Protein AF-R4LSZ3-F1 (afdb_monomer_lite)

Sequence (113 aa):
MRRGLFLAAVVVWSAGFVTLTSGGSPAAIGAGWILAGVVVGGAVLGLVRRTGPIGRGEVSPRFGRLGAVVCGLTVLAFGLRLWHPAVAEGLRVDPFLACMFGAGVLMVAAARA

pLDDT: mean 87.0, std 6.87, range [59.72, 94.56]

Radius of gyration: 15.06 Å; chains: 1; bounding box: 38×17×45 Å

Secondary structure (DSSP, 8-state):
-HHHHHHHHHHHHHHHHHHHHTTS-HHHHHHHHHHHHHHHHHHHHHHHTT-HHHHHT---HHHHHHHHHHHHHHHHHHHHHHH-GGGGTTS-HHHHHHHHHHHHHHHHHHHH-

Foldseek 3Di:
DLLVLLLVLLLLLLVLQLQQQVLDDPVSNVVSVVVSCCSSVVSVVCLVVLPDQSSVVHADPVQLVVLVVLLVVLVVVVVVCVVPVVVQPSTPVVSSSVSSNSSSVSSNVSNVD

Structure (mmCIF, N/CA/C/O backbone):
data_AF-R4LSZ3-F1
#
_entry.id   AF-R4LSZ3-F1
#
loop_
_atom_site.group_PDB
_atom_site.id
_atom_site.type_symbol
_atom_site.label_atom_id
_atom_site.label_alt_id
_atom_site.label_comp_id
_atom_site.label_asym_id
_atom_site.label_entity_id
_atom_site.label_seq_id
_atom_site.pdbx_PDB_ins_code
_atom_site.Cartn_x
_atom_site.Cartn_y
_atom_site.Cartn_z
_atom_site.occupancy
_atom_site.B_iso_or_equiv
_atom_site.auth_seq_id
_atom_site.auth_comp_id
_atom_site.auth_asym_id
_atom_site.auth_atom_id
_atom_site.pdbx_PDB_model_num
ATOM 1 N N . MET A 1 1 ? -11.239 -5.908 13.364 1.00 74.06 1 MET A N 1
ATOM 2 C CA . MET A 1 1 ? -11.006 -5.943 11.900 1.00 74.06 1 MET A CA 1
ATOM 3 C C . MET A 1 1 ? -10.268 -4.708 11.378 1.00 74.06 1 MET A C 1
ATOM 5 O O . MET A 1 1 ? -9.233 -4.874 10.746 1.00 74.06 1 MET A O 1
ATOM 9 N N . ARG A 1 2 ? -10.697 -3.481 11.711 1.00 82.50 2 ARG A N 1
ATOM 10 C CA . ARG A 1 2 ? -10.079 -2.219 11.246 1.00 82.50 2 ARG A CA 1
ATOM 11 C C . ARG A 1 2 ? -8.549 -2.105 11.388 1.00 82.50 2 ARG A C 1
ATOM 13 O O . ARG A 1 2 ? -7.882 -1.724 10.433 1.00 82.50 2 ARG A O 1
ATOM 20 N N . ARG A 1 3 ? -7.972 -2.465 12.544 1.00 85.88 3 ARG A N 1
ATOM 21 C CA . ARG A 1 3 ? -6.505 -2.424 12.760 1.00 85.88 3 ARG A CA 1
ATOM 22 C C . ARG A 1 3 ? -5.736 -3.365 11.822 1.00 85.88 3 ARG A C 1
ATOM 24 O O . ARG A 1 3 ? -4.659 -3.012 11.358 1.00 85.88 3 ARG A O 1
ATOM 31 N N . GLY A 1 4 ? -6.310 -4.533 11.522 1.00 87.31 4 GLY A N 1
ATOM 32 C CA . GLY A 1 4 ? -5.734 -5.495 10.581 1.00 87.31 4 GLY A CA 1
ATOM 33 C C . GLY A 1 4 ? -5.766 -4.979 9.144 1.00 87.31 4 GLY A C 1
ATOM 34 O O . GLY A 1 4 ? -4.757 -5.050 8.456 1.00 87.31 4 GLY A O 1
ATOM 35 N N . LEU A 1 5 ? -6.881 -4.369 8.724 1.00 89.06 5 LEU A N 1
ATOM 36 C CA . LEU A 1 5 ? -6.994 -3.743 7.399 1.00 89.06 5 LEU A CA 1
ATOM 37 C C . LEU A 1 5 ? -6.038 -2.554 7.232 1.00 89.06 5 LEU A C 1
ATOM 39 O O . LEU A 1 5 ? -5.464 -2.381 6.163 1.00 89.06 5 LEU A O 1
ATOM 43 N N . PHE A 1 6 ? -5.820 -1.768 8.290 1.00 89.88 6 PHE A N 1
ATOM 44 C CA . PHE A 1 6 ? -4.812 -0.706 8.292 1.00 89.88 6 PHE A CA 1
ATOM 45 C C . PHE A 1 6 ? -3.395 -1.255 8.095 1.00 89.88 6 PHE A C 1
ATOM 47 O O . PHE A 1 6 ? -2.675 -0.766 7.230 1.00 89.88 6 PHE A O 1
ATOM 54 N N . LEU A 1 7 ? -3.002 -2.285 8.853 1.00 91.75 7 LEU A N 1
ATOM 55 C CA . LEU A 1 7 ? -1.689 -2.915 8.674 1.00 91.75 7 LEU A CA 1
ATOM 56 C C . LEU A 1 7 ? -1.538 -3.521 7.284 1.00 91.75 7 LEU A C 1
ATOM 58 O O . LEU A 1 7 ? -0.504 -3.328 6.657 1.00 91.75 7 LEU A O 1
ATOM 62 N N . ALA A 1 8 ? -2.572 -4.196 6.783 1.00 92.56 8 ALA A N 1
ATOM 63 C CA . ALA A 1 8 ? -2.569 -4.733 5.431 1.00 92.56 8 ALA A CA 1
ATOM 64 C C . ALA A 1 8 ? -2.377 -3.617 4.392 1.00 92.56 8 ALA A C 1
ATOM 66 O O . ALA A 1 8 ? -1.529 -3.751 3.517 1.00 92.56 8 ALA A O 1
ATOM 67 N N . ALA A 1 9 ? -3.092 -2.492 4.522 1.00 92.25 9 ALA A N 1
ATOM 68 C CA . ALA A 1 9 ? -2.931 -1.342 3.633 1.00 92.25 9 ALA A CA 1
ATOM 69 C C . ALA A 1 9 ? -1.493 -0.804 3.650 1.00 92.25 9 ALA A C 1
ATOM 71 O O . ALA A 1 9 ? -0.919 -0.551 2.595 1.00 92.25 9 ALA A O 1
ATOM 72 N N . VAL A 1 10 ? -0.900 -0.673 4.840 1.00 93.19 10 VAL A N 1
ATOM 73 C CA . VAL A 1 10 ? 0.479 -0.201 5.009 1.00 93.19 10 VAL A CA 1
ATOM 74 C C . VAL A 1 10 ? 1.487 -1.174 4.395 1.00 93.19 10 VAL A C 1
ATOM 76 O O . VAL A 1 10 ? 2.385 -0.746 3.677 1.00 93.19 10 VAL A O 1
ATOM 79 N N . VAL A 1 11 ? 1.334 -2.477 4.631 1.00 94.56 11 VAL A N 1
ATOM 80 C CA . VAL A 1 11 ? 2.227 -3.504 4.074 1.00 94.56 11 VAL A CA 1
ATOM 81 C C . VAL A 1 11 ? 2.143 -3.529 2.550 1.00 94.56 11 VAL A C 1
ATOM 83 O O . VAL A 1 11 ? 3.176 -3.531 1.886 1.00 94.56 11 VAL A O 1
ATOM 86 N N . VAL A 1 12 ? 0.932 -3.497 1.989 1.00 94.38 12 VAL A N 1
ATOM 87 C CA . VAL A 1 12 ? 0.720 -3.480 0.535 1.00 94.38 12 VAL A CA 1
ATOM 88 C C . VAL A 1 12 ? 1.294 -2.204 -0.087 1.00 94.38 12 VAL A C 1
ATOM 90 O O . VAL A 1 12 ? 1.940 -2.270 -1.132 1.00 94.38 12 VAL A O 1
ATOM 93 N N . TRP A 1 13 ? 1.135 -1.055 0.574 1.00 92.81 13 TRP A N 1
ATOM 94 C CA . TRP A 1 13 ? 1.73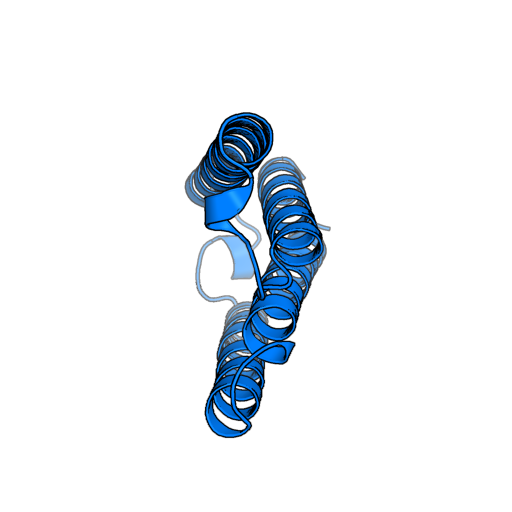8 0.200 0.129 1.00 92.81 13 TRP A CA 1
ATOM 95 C C . TRP A 1 13 ? 3.272 0.115 0.109 1.00 92.81 13 TRP A C 1
ATOM 97 O O . TRP A 1 13 ? 3.905 0.395 -0.911 1.00 92.81 13 TRP A O 1
ATOM 107 N N . SER A 1 14 ? 3.874 -0.357 1.202 1.00 92.19 14 SER A N 1
ATOM 108 C CA . SER A 1 14 ? 5.324 -0.535 1.310 1.00 92.19 14 SER A CA 1
ATOM 109 C C . SER A 1 14 ? 5.870 -1.534 0.284 1.00 92.19 14 SER A C 1
ATOM 111 O O . SER A 1 14 ? 6.918 -1.288 -0.310 1.00 92.19 14 SER A O 1
ATOM 113 N N . ALA A 1 15 ? 5.144 -2.623 0.011 1.00 91.75 15 ALA A N 1
ATOM 114 C CA . ALA A 1 15 ? 5.500 -3.594 -1.024 1.00 91.75 15 ALA A CA 1
ATOM 115 C C . ALA A 1 15 ? 5.507 -2.965 -2.426 1.00 91.75 15 ALA A C 1
ATOM 117 O O . ALA A 1 15 ? 6.406 -3.243 -3.222 1.00 91.75 15 ALA A O 1
ATOM 118 N N . GLY A 1 16 ? 4.562 -2.064 -2.714 1.00 89.75 16 GLY A N 1
ATOM 119 C CA . GLY A 1 16 ? 4.578 -1.280 -3.947 1.00 89.75 16 GLY A CA 1
ATOM 120 C C . GLY A 1 16 ? 5.860 -0.460 -4.075 1.00 89.75 16 GLY A C 1
ATOM 121 O O . GLY A 1 16 ? 6.533 -0.524 -5.102 1.00 89.75 16 GLY A O 1
ATOM 122 N N . PHE A 1 17 ? 6.244 0.256 -3.018 1.00 86.44 17 PHE A N 1
ATOM 123 C CA . PHE A 1 17 ? 7.444 1.097 -3.024 1.00 86.44 17 PHE A CA 1
ATOM 124 C C . PHE A 1 17 ? 8.738 0.289 -3.211 1.00 86.44 17 PHE A C 1
ATOM 126 O O . PHE A 1 17 ? 9.609 0.668 -3.999 1.00 86.44 17 PHE A O 1
ATOM 133 N N . VAL A 1 18 ? 8.842 -0.867 -2.548 1.00 91.00 18 VAL A N 1
ATOM 134 C CA . VAL A 1 18 ? 9.941 -1.825 -2.758 1.00 91.00 18 VAL A CA 1
ATOM 135 C C . VAL A 1 18 ? 9.946 -2.330 -4.199 1.00 91.00 18 VAL A C 1
ATOM 137 O O . VAL A 1 18 ? 10.997 -2.404 -4.825 1.00 91.00 18 VAL A O 1
ATOM 140 N N . THR A 1 19 ? 8.780 -2.622 -4.772 1.00 88.75 19 THR A N 1
ATOM 141 C CA . THR A 1 19 ? 8.687 -3.096 -6.157 1.00 88.75 19 THR A CA 1
ATOM 142 C C . THR A 1 19 ? 9.156 -2.037 -7.151 1.00 88.75 19 THR A C 1
ATOM 144 O O . THR A 1 19 ? 9.922 -2.355 -8.061 1.00 88.75 19 THR A O 1
ATOM 147 N N . LEU A 1 20 ? 8.760 -0.778 -6.958 1.00 86.19 20 LEU A N 1
ATOM 148 C CA . LEU A 1 20 ? 9.193 0.333 -7.802 1.00 86.19 20 LEU A CA 1
ATOM 149 C C . LEU A 1 20 ? 10.715 0.526 -7.739 1.00 86.19 20 LEU A C 1
ATOM 151 O O . LEU A 1 20 ? 11.376 0.632 -8.768 1.00 86.19 20 LEU A O 1
ATOM 155 N N . THR A 1 21 ? 11.272 0.520 -6.528 1.00 87.62 21 THR A N 1
ATOM 156 C CA . THR A 1 21 ? 12.711 0.721 -6.290 1.00 87.62 21 THR A CA 1
ATOM 157 C C . THR A 1 21 ? 13.568 -0.497 -6.640 1.00 87.62 21 THR A C 1
ATOM 159 O O . THR A 1 21 ? 14.754 -0.336 -6.918 1.00 87.62 21 THR A O 1
ATOM 162 N N . SER A 1 22 ? 12.976 -1.697 -6.714 1.00 85.12 22 SER A N 1
ATOM 163 C CA . SER A 1 22 ? 13.664 -2.939 -7.105 1.00 85.12 22 SER A CA 1
ATOM 164 C C . SER A 1 22 ? 14.220 -2.927 -8.531 1.00 85.12 22 SER A C 1
ATOM 166 O O . SER A 1 22 ? 15.133 -3.689 -8.831 1.00 85.12 22 SER A O 1
ATOM 168 N N . GLY A 1 23 ? 13.682 -2.071 -9.407 1.00 78.88 23 GLY A N 1
ATOM 169 C CA . GLY A 1 23 ? 14.201 -1.866 -10.762 1.00 78.88 23 GLY A CA 1
ATOM 170 C C . GLY A 1 23 ? 15.339 -0.841 -10.856 1.00 78.88 23 GLY A C 1
ATOM 171 O O . GLY A 1 23 ? 15.815 -0.582 -11.954 1.00 78.88 23 GLY A O 1
ATOM 172 N N . GLY A 1 24 ? 15.736 -0.218 -9.740 1.00 78.06 24 GLY A N 1
ATOM 173 C CA . GLY A 1 24 ? 16.735 0.852 -9.699 1.00 78.06 24 GLY A CA 1
ATOM 174 C C . GLY A 1 24 ? 18.148 0.388 -9.330 1.00 78.06 24 GLY A C 1
ATOM 175 O O . GLY A 1 24 ? 18.463 -0.799 -9.295 1.00 78.06 24 GLY A O 1
ATOM 176 N N . SER A 1 25 ? 19.018 1.354 -9.019 1.00 84.88 25 SER A N 1
ATOM 177 C CA . SER A 1 25 ? 20.378 1.090 -8.531 1.00 84.88 25 SER A CA 1
ATOM 178 C C . SER A 1 25 ? 20.375 0.361 -7.173 1.00 84.88 25 SER A C 1
ATOM 180 O O . SER A 1 25 ? 19.395 0.460 -6.431 1.00 84.88 25 SER A O 1
ATOM 182 N N . PRO A 1 26 ? 21.476 -0.300 -6.762 1.00 87.00 26 PRO A N 1
ATOM 183 C CA . PRO A 1 26 ? 21.567 -0.935 -5.441 1.00 87.00 26 PRO A CA 1
ATOM 184 C C . PRO A 1 26 ? 21.220 0.008 -4.275 1.00 87.00 26 PRO A C 1
ATOM 186 O O . PRO A 1 26 ? 20.586 -0.402 -3.304 1.00 87.00 26 PRO A O 1
ATOM 189 N N . ALA A 1 27 ? 21.569 1.294 -4.401 1.00 85.62 27 ALA A N 1
ATOM 190 C CA . ALA A 1 27 ? 21.198 2.328 -3.437 1.00 85.62 27 ALA A CA 1
ATOM 191 C C . ALA A 1 27 ? 19.678 2.573 -3.392 1.00 85.62 27 ALA A C 1
ATOM 193 O O . ALA A 1 27 ? 19.115 2.717 -2.307 1.00 85.62 27 ALA A O 1
ATOM 194 N N . ALA A 1 28 ? 19.001 2.573 -4.546 1.00 84.88 28 ALA A N 1
ATOM 195 C CA . ALA A 1 28 ? 17.547 2.702 -4.621 1.00 84.88 28 ALA A CA 1
ATOM 196 C C . ALA A 1 28 ? 16.839 1.503 -3.972 1.00 84.88 28 ALA A C 1
ATOM 198 O O . ALA A 1 28 ? 15.898 1.695 -3.204 1.00 84.88 28 ALA A O 1
ATOM 199 N N . ILE A 1 29 ? 17.335 0.285 -4.211 1.00 87.56 29 ILE A N 1
ATOM 200 C CA . ILE A 1 29 ? 16.813 -0.942 -3.590 1.00 87.56 29 ILE A CA 1
ATOM 201 C C . ILE A 1 29 ? 16.930 -0.856 -2.063 1.00 87.56 29 ILE A C 1
ATOM 203 O O . ILE A 1 29 ? 15.950 -1.079 -1.350 1.00 87.56 29 ILE A O 1
ATOM 207 N N . GLY A 1 30 ? 18.113 -0.488 -1.555 1.00 87.06 30 GLY A N 1
ATOM 208 C CA . GLY A 1 30 ? 18.344 -0.311 -0.120 1.00 87.06 30 GLY A CA 1
ATOM 209 C C . GLY A 1 30 ? 17.419 0.741 0.496 1.00 87.06 30 GLY A C 1
ATOM 210 O O . GLY A 1 30 ? 16.779 0.482 1.516 1.00 87.06 30 GLY A O 1
ATOM 211 N N . ALA A 1 31 ? 17.273 1.896 -0.157 1.00 87.69 31 ALA A N 1
ATOM 212 C CA . ALA A 1 31 ? 16.366 2.953 0.283 1.00 87.69 31 ALA A CA 1
ATOM 213 C C . ALA A 1 31 ? 14.897 2.492 0.322 1.00 87.69 31 ALA A C 1
ATOM 215 O O . ALA A 1 31 ? 14.183 2.812 1.274 1.00 87.69 31 ALA A O 1
ATOM 216 N N . GLY A 1 32 ? 14.457 1.703 -0.663 1.00 88.81 32 GLY A N 1
ATOM 217 C CA . GLY A 1 32 ? 13.107 1.141 -0.713 1.00 88.81 32 GLY A CA 1
ATOM 218 C C . GLY A 1 32 ? 12.789 0.253 0.487 1.00 88.81 32 GLY A C 1
ATOM 219 O O . GLY A 1 32 ? 11.749 0.422 1.126 1.00 88.81 32 GLY A O 1
ATOM 220 N N . TRP A 1 33 ? 13.708 -0.646 0.845 1.00 92.31 33 TRP A N 1
ATOM 221 C CA . TRP A 1 33 ? 13.554 -1.515 2.015 1.00 92.31 33 TRP A CA 1
ATOM 222 C C . TRP A 1 33 ? 13.610 -0.755 3.339 1.00 92.31 33 TRP A C 1
ATOM 224 O O . TRP A 1 33 ? 12.808 -1.035 4.231 1.00 92.31 33 TRP A O 1
ATOM 234 N N . ILE A 1 34 ? 14.508 0.227 3.467 1.00 92.94 34 ILE A N 1
ATOM 235 C CA . ILE A 1 34 ? 14.593 1.072 4.666 1.00 92.94 34 ILE A CA 1
ATOM 236 C C . ILE A 1 34 ? 13.281 1.831 4.860 1.00 92.94 34 ILE A C 1
ATOM 238 O O . ILE A 1 34 ? 12.705 1.793 5.947 1.00 92.94 34 ILE A O 1
ATOM 242 N N . LEU A 1 35 ? 12.768 2.471 3.806 1.00 91.62 35 LEU A N 1
ATOM 243 C CA . LEU A 1 35 ? 11.502 3.192 3.868 1.00 91.62 35 LEU A CA 1
ATOM 244 C C . LEU A 1 35 ? 10.346 2.252 4.228 1.00 91.62 35 LEU A C 1
ATOM 246 O O . LEU A 1 35 ? 9.567 2.564 5.128 1.00 91.62 35 LEU A O 1
ATOM 250 N N . ALA A 1 36 ? 10.259 1.084 3.585 1.00 93.25 36 ALA A N 1
ATOM 251 C CA . ALA A 1 36 ? 9.249 0.078 3.900 1.00 93.25 36 ALA A CA 1
ATOM 252 C C . ALA A 1 36 ? 9.296 -0.337 5.378 1.00 93.25 36 ALA A C 1
ATOM 254 O O . ALA A 1 36 ? 8.256 -0.367 6.040 1.00 93.25 36 ALA A O 1
ATOM 255 N N . GLY A 1 37 ? 10.495 -0.593 5.909 1.00 93.06 37 GLY A N 1
ATOM 256 C CA . GLY A 1 37 ? 10.711 -0.930 7.314 1.00 93.06 37 GLY A CA 1
ATOM 257 C C . GLY A 1 37 ? 10.288 0.190 8.263 1.00 93.06 37 GLY A C 1
ATOM 258 O O . GLY A 1 37 ? 9.573 -0.068 9.230 1.00 93.06 37 GLY A O 1
ATOM 259 N N . VAL A 1 38 ? 10.655 1.439 7.966 1.00 94.56 38 VAL A N 1
ATOM 260 C CA . VAL A 1 38 ? 10.270 2.614 8.767 1.00 94.56 38 VAL A CA 1
ATOM 261 C C . VAL A 1 38 ? 8.754 2.800 8.779 1.00 94.56 38 VAL A C 1
ATOM 263 O O . VAL A 1 38 ? 8.168 3.010 9.840 1.00 94.56 38 VAL A O 1
ATOM 266 N N . VAL A 1 39 ? 8.099 2.689 7.623 1.00 92.56 39 VAL A N 1
ATOM 267 C CA . VAL A 1 39 ? 6.652 2.901 7.501 1.00 92.56 39 VAL A CA 1
ATOM 268 C C . VAL A 1 39 ? 5.868 1.779 8.189 1.00 92.56 39 VAL A C 1
ATOM 270 O O . VAL A 1 39 ? 4.959 2.060 8.973 1.00 92.56 39 VAL A O 1
ATOM 273 N N . VAL A 1 40 ? 6.240 0.513 7.966 1.00 94.50 40 VAL A N 1
ATOM 274 C CA . VAL A 1 40 ? 5.601 -0.638 8.630 1.00 94.50 40 VAL A CA 1
ATOM 275 C C . VAL A 1 40 ? 5.864 -0.603 10.135 1.00 94.50 40 VAL A C 1
ATOM 277 O O . VAL A 1 40 ? 4.928 -0.728 10.925 1.00 94.50 40 VAL A O 1
ATOM 280 N N . GLY A 1 41 ? 7.111 -0.374 10.548 1.00 93.06 41 GLY A N 1
ATOM 281 C CA . GLY A 1 41 ? 7.498 -0.276 11.954 1.00 93.06 41 GLY A CA 1
ATOM 282 C C . GLY A 1 41 ? 6.774 0.862 12.672 1.00 93.06 41 GLY A C 1
ATOM 283 O O . GLY A 1 41 ? 6.229 0.657 13.755 1.00 93.06 41 GLY A O 1
ATOM 284 N N . GLY A 1 42 ? 6.679 2.036 12.043 1.00 91.12 42 GLY A N 1
ATOM 285 C CA . GLY A 1 42 ? 5.927 3.178 12.560 1.00 91.12 42 GLY A CA 1
ATOM 286 C C . GLY A 1 42 ? 4.431 2.888 12.697 1.00 91.12 42 GLY A C 1
ATOM 287 O O . GLY A 1 42 ? 3.830 3.229 13.716 1.00 91.12 42 GLY A O 1
ATOM 288 N N . ALA A 1 43 ? 3.831 2.201 11.722 1.00 90.12 43 ALA A N 1
ATOM 289 C CA . ALA A 1 43 ? 2.433 1.782 11.780 1.00 90.12 43 ALA A CA 1
ATOM 290 C C . ALA A 1 43 ? 2.173 0.774 12.911 1.00 90.12 43 ALA A C 1
ATOM 292 O O . ALA A 1 43 ? 1.227 0.946 13.681 1.00 90.12 43 ALA A O 1
ATOM 293 N N . VAL A 1 44 ? 3.029 -0.243 13.054 1.00 93.25 44 VAL A N 1
ATOM 294 C CA . VAL A 1 44 ? 2.953 -1.224 14.149 1.00 93.25 44 VAL A CA 1
ATOM 295 C C . VAL A 1 44 ? 3.115 -0.528 15.496 1.00 93.25 44 VAL A C 1
ATOM 297 O O . VAL A 1 44 ? 2.280 -0.708 16.381 1.00 93.25 44 VAL A O 1
ATOM 300 N N . LEU A 1 45 ? 4.133 0.323 15.643 1.00 91.75 45 LEU A N 1
ATOM 301 C CA . LEU A 1 45 ? 4.376 1.072 16.872 1.00 91.75 45 LEU A CA 1
ATOM 302 C C . LEU A 1 45 ? 3.191 1.979 17.218 1.00 91.75 45 LEU A C 1
ATOM 304 O O . LEU A 1 45 ? 2.784 2.039 18.378 1.00 91.75 45 LEU A O 1
ATOM 308 N N . GLY A 1 46 ? 2.606 2.647 16.222 1.00 88.50 46 GLY A N 1
ATOM 309 C CA . GLY A 1 46 ? 1.426 3.483 16.404 1.00 88.50 46 GLY A CA 1
ATOM 310 C C . GLY A 1 46 ? 0.201 2.686 16.854 1.00 88.50 46 GLY A C 1
ATOM 311 O O . GLY A 1 46 ? -0.524 3.113 17.750 1.00 88.50 46 GLY A O 1
ATOM 312 N N . LEU A 1 47 ? 0.001 1.479 16.320 1.00 89.56 47 LEU A N 1
ATOM 313 C CA . LEU A 1 47 ? -1.065 0.590 16.782 1.00 89.56 47 LEU A CA 1
ATOM 314 C C . LEU A 1 47 ? -0.829 0.067 18.203 1.00 89.56 47 LEU A C 1
ATOM 316 O O . LEU A 1 47 ? -1.766 0.064 19.001 1.00 89.56 47 LEU A O 1
ATOM 320 N N . VAL A 1 48 ? 0.402 -0.339 18.531 1.00 92.12 48 VAL A N 1
ATOM 321 C CA . VAL A 1 48 ? 0.779 -0.826 19.870 1.00 92.12 48 VAL A CA 1
ATOM 322 C C . VAL A 1 48 ? 0.592 0.275 20.911 1.00 92.12 48 VAL A C 1
ATOM 324 O O . VAL A 1 48 ? -0.026 0.049 21.949 1.00 92.12 48 VAL A O 1
ATOM 327 N N . ARG A 1 49 ? 1.045 1.497 20.606 1.00 92.50 49 ARG A N 1
ATOM 328 C CA . ARG A 1 49 ? 0.879 2.674 21.473 1.00 92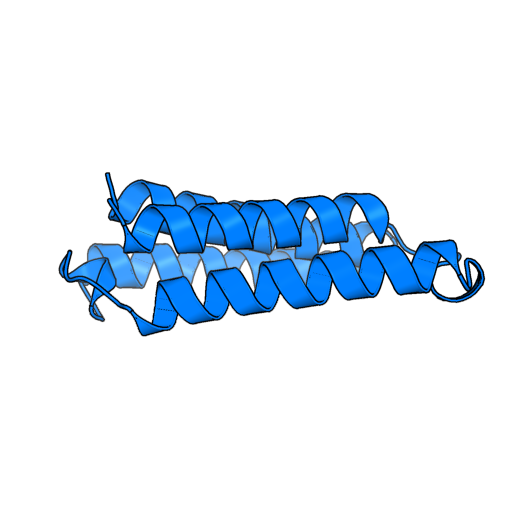.50 49 ARG A CA 1
ATOM 329 C C . ARG A 1 49 ? -0.524 3.285 21.409 1.00 92.50 49 ARG A C 1
ATOM 331 O O . ARG A 1 49 ? -0.786 4.263 22.101 1.00 92.50 49 ARG A O 1
ATOM 338 N N . ARG A 1 50 ? -1.419 2.727 20.583 1.00 89.25 50 ARG A N 1
ATOM 339 C CA . ARG A 1 50 ? -2.772 3.238 20.308 1.00 89.25 50 ARG A CA 1
ATOM 340 C C . ARG A 1 50 ? -2.782 4.729 19.950 1.00 89.25 50 ARG A C 1
ATOM 342 O O . ARG A 1 50 ? -3.690 5.458 20.343 1.00 89.25 50 ARG A O 1
ATOM 349 N N . THR A 1 51 ? -1.780 5.191 19.208 1.00 84.50 51 THR A N 1
ATOM 350 C CA . THR A 1 51 ? -1.707 6.579 18.757 1.00 84.50 51 THR A CA 1
ATOM 351 C C . THR A 1 51 ? -2.585 6.795 17.528 1.00 84.50 51 THR A C 1
ATOM 353 O O . THR A 1 51 ? -2.722 5.940 16.648 1.00 84.50 51 THR A O 1
ATOM 356 N N . GLY A 1 52 ? -3.218 7.967 17.483 1.00 82.62 52 GLY A N 1
ATOM 357 C CA . GLY A 1 52 ? -4.136 8.342 16.416 1.00 82.62 52 GLY A CA 1
ATOM 358 C C . GLY A 1 52 ? -5.468 7.573 16.425 1.00 82.62 52 GLY A C 1
ATOM 359 O O . GLY A 1 52 ? -5.660 6.609 17.170 1.00 82.62 52 GLY A O 1
ATOM 360 N N . PRO A 1 53 ? -6.416 7.989 15.571 1.00 81.38 53 PRO A N 1
ATOM 361 C CA . PRO A 1 53 ? -7.771 7.441 15.567 1.00 81.38 53 PRO A CA 1
ATOM 362 C C . PRO A 1 53 ? -7.792 5.935 15.265 1.00 81.38 53 PRO A C 1
ATOM 364 O O . PRO A 1 53 ? -8.474 5.175 15.942 1.00 81.38 53 PRO A O 1
ATOM 367 N N . ILE A 1 54 ? -6.964 5.462 14.330 1.00 81.31 54 ILE A N 1
ATOM 368 C CA . ILE A 1 54 ? -6.935 4.043 13.937 1.00 81.31 54 ILE A CA 1
ATOM 369 C C . ILE A 1 54 ? -6.333 3.157 15.042 1.00 81.31 54 ILE A C 1
ATOM 371 O O . ILE A 1 54 ? -6.863 2.079 15.324 1.00 81.31 54 ILE A O 1
ATOM 375 N N . GLY A 1 55 ? -5.280 3.625 15.725 1.00 81.31 55 GLY A N 1
ATOM 376 C CA . GLY A 1 55 ? -4.711 2.947 16.894 1.00 81.31 55 GLY A CA 1
ATOM 377 C C . GLY A 1 55 ? -5.719 2.827 18.036 1.00 81.31 55 GLY A C 1
ATOM 378 O O . GLY A 1 55 ? -5.853 1.761 18.643 1.00 81.31 55 GLY A O 1
ATOM 379 N N . ARG A 1 56 ? -6.528 3.869 18.258 1.00 84.56 56 ARG A N 1
ATOM 380 C CA . ARG A 1 56 ? -7.627 3.864 19.238 1.00 84.56 56 ARG A CA 1
ATOM 381 C C . ARG A 1 56 ? -8.851 3.047 18.807 1.00 84.56 56 ARG A C 1
ATOM 383 O O . ARG A 1 56 ? -9.664 2.705 19.653 1.00 84.56 56 ARG A O 1
ATOM 390 N N . GLY A 1 57 ? -8.937 2.645 17.537 1.00 81.12 57 GLY A N 1
ATOM 391 C CA . GLY A 1 57 ? -10.090 1.926 16.977 1.00 81.12 57 GLY A CA 1
ATOM 392 C C . GLY A 1 57 ? -11.219 2.844 16.492 1.00 81.12 57 GLY A C 1
ATOM 393 O O . GLY A 1 57 ? -12.258 2.362 16.053 1.00 81.12 57 GLY A O 1
ATOM 394 N N . GLU A 1 58 ? -11.009 4.156 16.518 1.00 85.00 58 GLU A N 1
ATOM 395 C CA . GLU A 1 58 ? -11.955 5.173 16.064 1.00 85.00 58 GLU A CA 1
ATOM 396 C C . GLU A 1 58 ? -12.057 5.220 14.534 1.00 85.00 58 GLU A C 1
ATOM 398 O O . GLU A 1 58 ? -11.169 4.772 13.798 1.00 85.00 58 GLU A O 1
ATOM 403 N N . VAL A 1 59 ? -13.167 5.777 14.044 1.00 80.06 59 VAL A N 1
ATOM 404 C CA . VAL A 1 59 ? -13.384 6.019 12.612 1.00 80.06 59 VAL A CA 1
ATOM 405 C C . VAL A 1 59 ? -12.539 7.207 12.184 1.00 80.06 59 VAL A C 1
ATOM 407 O O . VAL A 1 59 ? -12.613 8.278 12.777 1.00 80.06 59 VAL A O 1
ATOM 410 N N . SER A 1 60 ? -11.754 7.029 11.121 1.00 83.12 60 SER A N 1
ATOM 411 C CA . SER A 1 60 ? -11.006 8.117 10.492 1.00 83.12 60 SER A CA 1
ATOM 412 C C . SER A 1 60 ? -11.519 8.354 9.069 1.00 83.12 60 SER A C 1
ATOM 414 O O . SER A 1 60 ? -11.041 7.721 8.124 1.00 83.12 60 SER A O 1
ATOM 416 N N . PRO A 1 61 ? -12.447 9.310 8.868 1.00 84.75 61 PRO A N 1
ATOM 417 C CA . PRO A 1 61 ? -12.920 9.688 7.534 1.00 84.75 61 PRO A CA 1
ATOM 418 C C . PRO A 1 61 ? -11.794 10.221 6.640 1.00 84.75 61 PRO A C 1
ATOM 420 O O . PRO A 1 61 ? -11.870 10.163 5.416 1.00 84.75 61 PRO A O 1
ATOM 423 N N . ARG A 1 62 ? -10.733 10.769 7.248 1.00 87.81 62 ARG A N 1
ATOM 424 C CA . ARG A 1 62 ? -9.534 11.218 6.527 1.00 87.81 62 ARG A CA 1
ATOM 425 C C . ARG A 1 62 ? -8.801 10.041 5.886 1.00 87.81 62 ARG A C 1
ATOM 427 O O . ARG A 1 62 ? -8.383 10.156 4.743 1.00 87.81 62 ARG A O 1
ATOM 434 N N . PHE A 1 63 ? -8.708 8.908 6.581 1.00 85.75 63 PHE A N 1
ATOM 435 C CA . PHE A 1 63 ? -8.044 7.711 6.064 1.00 85.75 63 PHE A CA 1
ATOM 436 C C . PHE A 1 63 ? -8.783 7.116 4.860 1.00 85.75 63 PHE A C 1
ATOM 438 O O . PHE A 1 63 ? -8.161 6.826 3.843 1.00 85.75 63 PHE A O 1
ATOM 445 N N . GLY A 1 64 ? -10.115 7.033 4.931 1.00 87.38 64 GLY A N 1
ATOM 446 C CA . GLY A 1 64 ? -10.933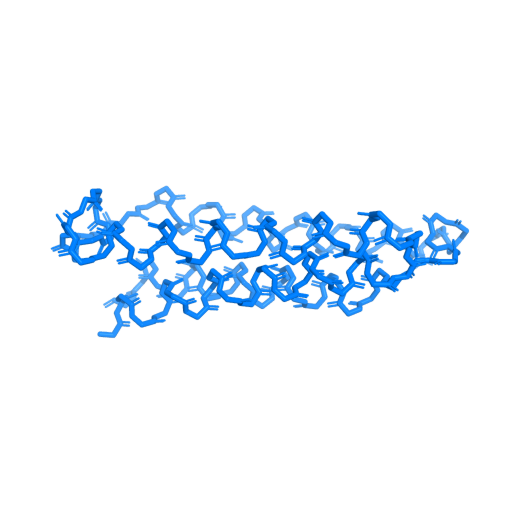 6.585 3.800 1.00 87.38 64 GLY A CA 1
ATOM 447 C C . GLY A 1 64 ? -10.848 7.522 2.591 1.00 87.38 64 GLY A C 1
ATOM 448 O O . GLY A 1 64 ? -10.720 7.054 1.464 1.00 87.38 64 GLY A O 1
ATOM 449 N N . ARG A 1 65 ? -10.852 8.847 2.814 1.00 91.69 65 ARG A N 1
ATOM 450 C CA . ARG A 1 65 ? -10.657 9.839 1.740 1.00 91.69 65 ARG A CA 1
ATOM 451 C C . ARG A 1 65 ? -9.288 9.718 1.080 1.00 91.69 65 ARG A C 1
ATOM 453 O O . ARG A 1 65 ? -9.219 9.738 -0.141 1.00 91.69 65 ARG A O 1
ATOM 460 N N . LEU A 1 66 ? -8.225 9.549 1.868 1.00 90.19 66 LEU A N 1
ATOM 461 C CA . LEU A 1 66 ? -6.886 9.299 1.331 1.00 90.19 66 LEU A CA 1
ATOM 462 C C . LEU A 1 66 ? -6.863 8.028 0.478 1.00 90.19 66 LEU A C 1
ATOM 464 O O . LEU A 1 66 ? -6.345 8.068 -0.629 1.00 90.19 66 LEU A O 1
ATOM 468 N N . GLY A 1 67 ? -7.495 6.945 0.940 1.00 88.62 67 GLY A N 1
ATOM 469 C CA . GLY A 1 67 ? -7.639 5.719 0.153 1.00 88.62 67 GLY A CA 1
ATOM 470 C C . GLY A 1 67 ? -8.323 5.946 -1.197 1.00 88.62 67 GLY A C 1
ATOM 471 O O . GLY A 1 67 ? -7.813 5.518 -2.227 1.00 88.62 67 GLY A O 1
ATOM 472 N N . ALA A 1 68 ? -9.435 6.687 -1.212 1.00 91.81 68 ALA A N 1
ATOM 473 C CA . ALA A 1 68 ? -10.152 7.016 -2.444 1.00 91.81 68 ALA A CA 1
ATOM 474 C C . ALA A 1 68 ? -9.320 7.889 -3.400 1.00 91.81 68 ALA A C 1
ATOM 476 O O . ALA A 1 68 ? -9.320 7.646 -4.605 1.00 91.81 68 ALA A O 1
ATOM 477 N N . VAL A 1 69 ? -8.579 8.868 -2.866 1.00 94.06 69 VAL A N 1
ATOM 478 C CA . VAL A 1 69 ? -7.651 9.698 -3.651 1.00 94.06 69 VAL A CA 1
ATOM 479 C C . VAL A 1 69 ? -6.546 8.838 -4.260 1.00 94.06 69 VAL A C 1
ATOM 481 O O . VAL A 1 69 ? -6.287 8.956 -5.453 1.00 94.06 69 VAL A O 1
ATOM 484 N N . VAL A 1 70 ? -5.940 7.933 -3.485 1.00 92.56 70 VAL A N 1
ATOM 485 C CA . VAL A 1 70 ? -4.912 7.006 -3.985 1.00 92.56 70 VAL A CA 1
ATOM 486 C C . VAL A 1 70 ? -5.470 6.134 -5.108 1.00 92.56 70 VAL A C 1
ATOM 488 O O . VAL A 1 70 ? -4.840 6.034 -6.159 1.00 92.56 70 VAL A O 1
ATOM 491 N N . CYS A 1 71 ? -6.669 5.564 -4.948 1.00 92.94 71 CYS A N 1
ATOM 492 C CA . CYS A 1 71 ? -7.316 4.804 -6.018 1.00 92.94 71 CYS A CA 1
ATOM 493 C C . CYS A 1 71 ? -7.525 5.654 -7.279 1.00 92.94 71 CYS A C 1
ATOM 495 O O . CYS A 1 71 ? -7.165 5.217 -8.369 1.00 92.94 71 CYS A O 1
ATOM 497 N N . GLY A 1 72 ? -8.062 6.871 -7.137 1.00 91.56 72 GLY A N 1
ATOM 498 C CA . GLY A 1 72 ? -8.311 7.779 -8.259 1.00 91.56 72 GLY A CA 1
ATOM 499 C C . GLY A 1 72 ? -7.035 8.167 -9.006 1.00 91.56 72 GLY A C 1
ATOM 500 O O . GLY A 1 72 ? -6.985 8.074 -10.231 1.00 91.56 72 GLY A O 1
ATOM 501 N N . LEU A 1 73 ? -5.976 8.519 -8.273 1.00 92.06 73 LEU A N 1
ATOM 502 C CA . LEU A 1 73 ? -4.664 8.817 -8.852 1.00 92.06 73 LEU A CA 1
ATOM 503 C C . LEU A 1 73 ? -4.056 7.599 -9.552 1.00 92.06 73 LEU A C 1
ATOM 505 O O . LEU A 1 73 ? -3.433 7.747 -10.598 1.00 92.06 73 LEU A O 1
ATOM 509 N N . THR A 1 74 ? -4.262 6.398 -9.013 1.00 91.50 74 THR A N 1
ATOM 510 C CA . THR A 1 74 ? -3.741 5.162 -9.608 1.00 91.50 74 THR A CA 1
ATOM 511 C C . THR A 1 74 ? -4.456 4.824 -10.917 1.00 91.50 74 THR A C 1
ATOM 513 O O . THR A 1 74 ? -3.803 4.475 -11.896 1.00 91.50 74 THR A O 1
ATOM 516 N N . VAL A 1 75 ? -5.783 4.986 -10.970 1.00 91.62 75 VAL A N 1
ATOM 517 C CA . VAL A 1 75 ? -6.570 4.818 -12.205 1.00 91.62 75 VAL A CA 1
ATOM 518 C C . VAL A 1 75 ? -6.156 5.849 -13.254 1.00 91.62 75 VAL A C 1
ATOM 520 O O . VAL A 1 75 ? -5.944 5.489 -14.411 1.00 91.62 75 VAL A O 1
ATOM 523 N N . LEU A 1 76 ? -5.979 7.111 -12.851 1.00 89.44 76 LEU A N 1
ATOM 524 C CA . LEU A 1 76 ? -5.492 8.165 -13.740 1.00 89.44 76 LEU A CA 1
ATOM 525 C C . LEU A 1 76 ? -4.099 7.833 -14.292 1.00 89.44 76 LEU A C 1
ATOM 527 O O . LEU A 1 76 ? -3.885 7.922 -15.497 1.00 89.44 76 LEU A O 1
ATOM 531 N N . ALA A 1 77 ? -3.171 7.407 -13.433 1.00 86.81 77 ALA A N 1
ATOM 532 C CA . ALA A 1 77 ? -1.826 7.009 -13.839 1.00 86.81 77 ALA A CA 1
ATOM 533 C C . ALA A 1 77 ? -1.845 5.821 -14.815 1.00 86.81 77 ALA A C 1
ATOM 535 O O . ALA A 1 77 ? -1.093 5.815 -15.789 1.00 86.81 77 ALA A O 1
ATOM 536 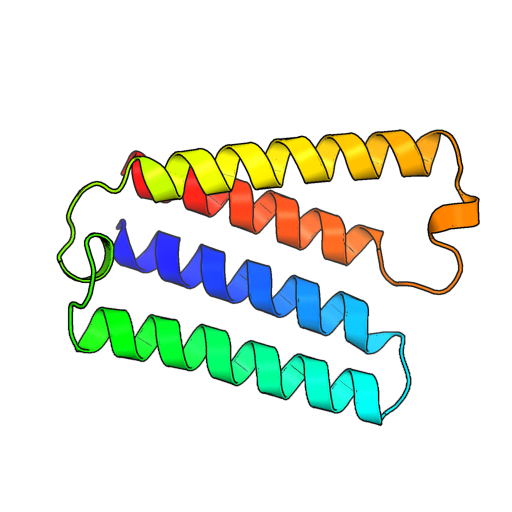N N . PHE A 1 78 ? -2.739 4.849 -14.606 1.00 87.50 78 PHE A N 1
ATOM 537 C CA . PHE A 1 78 ? -2.926 3.730 -15.530 1.00 87.50 78 PHE A CA 1
ATOM 538 C C . PHE A 1 78 ? -3.460 4.199 -16.892 1.00 87.50 78 PHE A C 1
ATOM 540 O O . PHE A 1 78 ? -2.956 3.783 -17.932 1.00 87.50 78 PHE A O 1
ATOM 547 N N . GLY A 1 79 ? -4.431 5.119 -16.901 1.00 85.62 79 GLY A N 1
ATOM 548 C CA . GLY A 1 79 ? -4.959 5.721 -18.128 1.00 85.62 79 GLY A CA 1
ATOM 549 C C . GLY A 1 79 ? -3.904 6.513 -18.906 1.00 85.62 79 GLY A C 1
ATOM 550 O O . GLY A 1 79 ? -3.773 6.342 -20.116 1.00 85.62 79 GLY A O 1
ATOM 551 N N . LEU A 1 80 ? -3.097 7.320 -18.210 1.00 85.56 80 LEU A N 1
ATOM 552 C CA . LEU A 1 80 ? -1.984 8.058 -18.816 1.00 85.56 80 LEU A CA 1
ATOM 553 C C . LEU A 1 80 ? -0.938 7.120 -19.417 1.00 85.56 80 LEU A C 1
ATOM 555 O O . LEU A 1 80 ? -0.446 7.381 -20.510 1.00 85.56 80 LEU A O 1
ATOM 559 N N . ARG A 1 81 ? -0.634 6.006 -18.743 1.00 81.69 81 ARG A N 1
ATOM 560 C CA . ARG A 1 81 ? 0.282 4.987 -19.264 1.00 81.69 81 ARG A CA 1
ATOM 561 C C . ARG A 1 81 ? -0.235 4.353 -20.555 1.00 81.69 81 ARG A C 1
ATOM 563 O O . ARG A 1 81 ? 0.543 4.164 -21.483 1.00 81.69 81 ARG A O 1
ATOM 570 N N . LEU A 1 82 ? -1.524 4.013 -20.618 1.00 84.00 82 LEU A N 1
ATOM 571 C CA . LEU A 1 82 ? -2.122 3.446 -21.832 1.00 84.00 82 LEU A CA 1
ATOM 572 C C . LEU A 1 82 ? -2.078 4.435 -23.002 1.00 84.00 82 LEU A C 1
ATOM 574 O O . LEU A 1 82 ? -1.904 4.021 -24.145 1.00 84.00 82 LEU A O 1
ATOM 578 N N . TRP A 1 83 ? -2.211 5.731 -22.717 1.00 84.25 83 TRP A N 1
ATOM 579 C CA . TRP A 1 83 ? -2.145 6.778 -23.732 1.00 84.25 83 TRP A CA 1
ATOM 580 C C . TRP A 1 83 ? -0.708 7.100 -24.173 1.00 84.25 83 TRP A C 1
ATOM 582 O O . TRP A 1 83 ? -0.471 7.351 -25.352 1.00 84.25 83 TRP A O 1
ATOM 592 N N . HIS A 1 84 ? 0.254 7.065 -23.247 1.00 80.50 84 HIS A N 1
ATOM 593 C CA . HIS A 1 84 ? 1.655 7.408 -23.491 1.00 80.50 84 HIS A CA 1
ATOM 594 C C . HIS A 1 84 ? 2.602 6.371 -22.842 1.00 80.50 84 HIS A C 1
ATOM 596 O O . HIS A 1 84 ? 3.127 6.591 -21.746 1.00 80.50 84 HIS A O 1
ATOM 602 N N . PRO A 1 85 ? 2.866 5.230 -23.510 1.00 71.69 85 PRO A N 1
ATOM 603 C CA . PRO A 1 85 ? 3.599 4.106 -22.913 1.00 71.69 85 PRO A CA 1
ATOM 604 C C . PRO A 1 85 ? 5.058 4.434 -22.554 1.00 71.69 85 PRO A C 1
ATOM 606 O O . PRO A 1 85 ? 5.603 3.855 -21.615 1.00 71.69 85 PRO A O 1
ATOM 609 N N . ALA A 1 86 ? 5.663 5.417 -23.230 1.00 70.56 86 ALA A N 1
ATOM 610 C CA . ALA A 1 86 ? 7.038 5.868 -22.992 1.00 70.56 86 ALA A CA 1
ATOM 611 C C . ALA A 1 86 ? 7.283 6.439 -21.577 1.00 70.56 86 ALA A C 1
ATOM 613 O O . ALA A 1 86 ? 8.421 6.513 -21.129 1.00 70.56 86 ALA A O 1
ATOM 614 N N . VAL A 1 87 ? 6.233 6.823 -20.841 1.00 65.00 87 VAL A N 1
ATOM 615 C CA . VAL A 1 87 ? 6.345 7.421 -19.494 1.00 65.00 87 VAL A CA 1
ATOM 616 C C . VAL A 1 87 ? 6.805 6.402 -18.431 1.00 65.00 87 VAL A C 1
ATOM 618 O O . VAL A 1 87 ? 7.183 6.788 -17.327 1.00 65.00 87 VAL A O 1
ATOM 621 N N . ALA A 1 88 ? 6.797 5.103 -18.748 1.00 59.72 88 ALA A N 1
ATOM 622 C CA . ALA A 1 88 ? 7.083 4.023 -17.800 1.00 59.72 88 ALA A CA 1
ATOM 623 C C . ALA A 1 88 ? 8.190 3.049 -18.2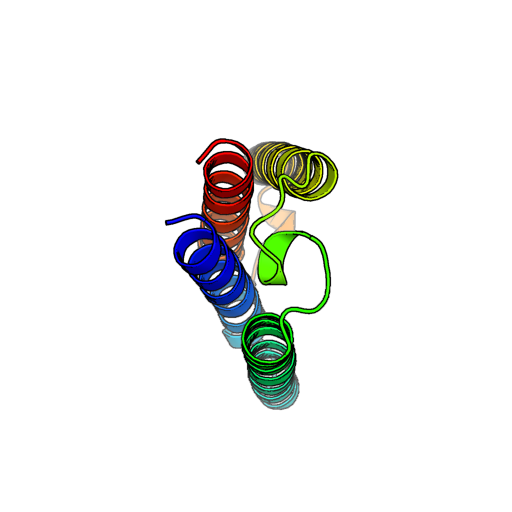50 1.00 59.72 88 ALA A C 1
ATOM 625 O O . ALA A 1 88 ? 8.402 2.032 -17.583 1.00 59.72 88 ALA A O 1
ATOM 626 N N . GLU A 1 89 ? 8.891 3.317 -19.358 1.00 65.50 89 GLU A N 1
ATOM 627 C CA . GLU A 1 89 ? 9.960 2.429 -19.830 1.00 65.50 89 GLU A CA 1
ATOM 628 C C . GLU A 1 89 ? 11.075 2.283 -18.779 1.00 65.50 89 GLU A C 1
ATOM 630 O O . GLU A 1 89 ? 11.575 3.257 -18.221 1.00 65.50 89 GLU A O 1
ATOM 635 N N . GLY A 1 90 ? 11.444 1.033 -18.477 1.00 65.94 90 GLY A N 1
ATOM 636 C CA . GLY A 1 90 ? 12.514 0.694 -17.530 1.00 65.94 90 GLY A CA 1
ATOM 637 C C . GLY A 1 90 ? 12.113 0.612 -16.050 1.00 65.94 90 GLY A C 1
ATOM 638 O O . GLY A 1 90 ? 12.913 0.143 -15.243 1.00 65.94 90 GLY A O 1
ATOM 639 N N . LEU A 1 91 ? 10.886 0.985 -15.666 1.00 70.81 91 LEU A N 1
ATOM 640 C CA . LEU A 1 91 ? 10.402 0.910 -14.279 1.00 70.81 91 LEU A CA 1
ATOM 641 C C . LEU A 1 91 ? 9.308 -0.155 -14.111 1.00 70.81 91 LEU A C 1
ATOM 643 O O . LEU A 1 91 ? 8.453 -0.350 -14.975 1.00 70.81 91 LEU A O 1
ATOM 647 N N . ARG A 1 92 ? 9.265 -0.819 -12.946 1.00 78.50 92 ARG A N 1
ATOM 648 C CA . ARG A 1 92 ? 8.208 -1.795 -12.594 1.00 78.50 92 ARG A CA 1
ATOM 649 C C . ARG A 1 92 ? 6.914 -1.090 -12.163 1.00 78.50 92 ARG A C 1
ATOM 651 O O . ARG A 1 92 ? 6.401 -1.313 -11.068 1.00 78.50 92 ARG A O 1
ATOM 658 N N . VAL A 1 93 ? 6.396 -0.217 -13.025 1.00 83.62 93 VAL A N 1
ATOM 659 C CA . VAL A 1 93 ? 5.253 0.659 -12.730 1.00 83.62 93 VAL A CA 1
ATOM 660 C C . VAL A 1 93 ? 3.944 -0.121 -12.594 1.00 83.62 93 VAL A C 1
ATOM 662 O O . VAL A 1 93 ? 3.165 0.195 -11.707 1.00 83.62 93 VAL A O 1
ATOM 665 N N . ASP A 1 94 ? 3.701 -1.171 -13.384 1.00 86.31 94 ASP A N 1
ATOM 666 C CA . ASP A 1 94 ? 2.444 -1.941 -13.282 1.00 86.31 94 ASP A CA 1
ATOM 667 C C . ASP A 1 94 ? 2.238 -2.591 -11.914 1.00 86.31 94 ASP A C 1
ATOM 669 O O . ASP A 1 94 ? 1.204 -2.344 -11.288 1.00 86.31 94 ASP A O 1
ATOM 673 N N . PRO A 1 95 ? 3.195 -3.384 -11.393 1.00 87.62 95 PRO A N 1
ATOM 674 C CA . PRO A 1 95 ? 3.013 -3.978 -10.078 1.00 87.62 95 PRO A CA 1
ATOM 675 C C . PRO A 1 95 ? 3.021 -2.914 -8.970 1.00 87.62 95 PRO A C 1
ATOM 677 O O . PRO A 1 95 ? 2.302 -3.067 -7.987 1.00 87.62 95 PRO A O 1
ATOM 680 N N . PHE A 1 96 ? 3.741 -1.797 -9.143 1.00 89.62 96 PHE A N 1
ATOM 681 C CA . PHE A 1 96 ? 3.646 -0.656 -8.230 1.00 89.62 96 PHE A CA 1
ATOM 682 C C . PHE A 1 96 ? 2.227 -0.067 -8.187 1.00 89.62 96 PHE A C 1
ATOM 684 O O . PHE A 1 96 ? 1.666 0.086 -7.102 1.00 89.62 96 PHE A O 1
ATOM 691 N N . LEU A 1 97 ? 1.623 0.218 -9.345 1.00 90.19 97 LEU A N 1
ATOM 692 C CA . LEU A 1 97 ? 0.259 0.741 -9.438 1.00 90.19 97 LEU A CA 1
ATOM 693 C C . LEU A 1 97 ? -0.751 -0.258 -8.858 1.00 90.19 97 LEU A C 1
ATOM 695 O O . LEU A 1 97 ? -1.627 0.142 -8.098 1.00 90.19 97 LEU A O 1
ATOM 699 N N . ALA A 1 98 ? -0.596 -1.558 -9.117 1.00 91.69 98 ALA A N 1
ATOM 700 C CA . ALA A 1 98 ? -1.450 -2.582 -8.518 1.00 91.69 98 ALA A CA 1
ATOM 701 C C . ALA A 1 98 ? -1.385 -2.560 -6.978 1.00 91.69 98 ALA A C 1
ATOM 703 O O . ALA A 1 98 ? -2.421 -2.589 -6.308 1.00 91.69 98 ALA A O 1
ATOM 704 N N . CYS A 1 99 ? -0.184 -2.434 -6.406 1.00 93.38 99 CYS A N 1
ATOM 705 C CA . CYS A 1 99 ? -0.004 -2.279 -4.964 1.00 93.38 99 CYS A CA 1
ATOM 706 C C . CYS A 1 99 ? -0.632 -0.980 -4.436 1.00 93.38 99 CYS A C 1
ATOM 708 O O . CYS A 1 99 ? -1.325 -1.011 -3.422 1.00 93.38 99 CYS A O 1
ATOM 710 N N . MET A 1 100 ? -0.447 0.156 -5.113 1.00 94.06 100 MET A N 1
ATOM 711 C CA . MET A 1 100 ? -1.051 1.429 -4.694 1.00 94.06 100 MET A CA 1
ATOM 712 C C . MET A 1 100 ? -2.580 1.365 -4.708 1.00 94.06 100 MET A C 1
ATOM 714 O O . MET A 1 100 ? -3.222 1.784 -3.743 1.00 94.06 100 MET A O 1
ATOM 718 N N . PHE A 1 101 ? -3.165 0.768 -5.748 1.00 93.12 101 PHE A N 1
ATOM 719 C CA . PHE A 1 101 ? -4.606 0.560 -5.831 1.00 93.12 101 PHE A CA 1
ATOM 720 C C . PHE A 1 101 ? -5.107 -0.347 -4.703 1.00 93.12 101 PHE A C 1
ATOM 722 O O . PHE A 1 101 ? -6.050 0.005 -3.995 1.00 93.12 101 PHE A O 1
ATOM 729 N N . GLY A 1 102 ? -4.442 -1.486 -4.484 1.00 93.44 102 GLY A N 1
ATOM 730 C CA . GLY A 1 102 ? -4.780 -2.422 -3.412 1.00 93.44 102 GLY A CA 1
ATOM 731 C C . GLY A 1 102 ? -4.706 -1.777 -2.026 1.00 93.44 102 GLY A C 1
ATOM 732 O O . GLY A 1 102 ? -5.628 -1.927 -1.223 1.00 93.44 102 GLY A O 1
ATOM 733 N N . ALA A 1 103 ? -3.662 -0.988 -1.763 1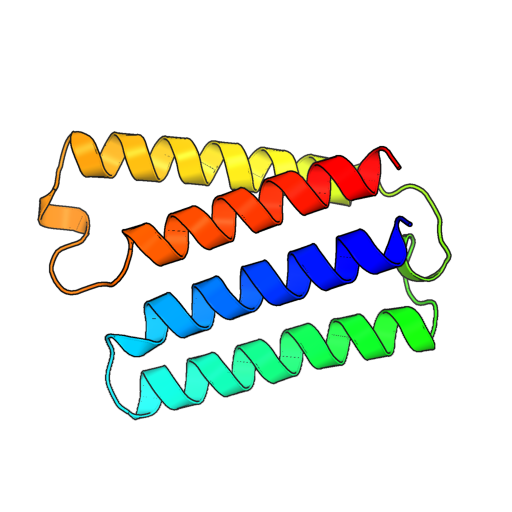.00 93.12 103 ALA A N 1
ATOM 734 C CA . ALA A 1 103 ? -3.545 -0.209 -0.537 1.00 93.12 103 ALA A CA 1
ATOM 735 C C . ALA A 1 103 ? -4.710 0.783 -0.394 1.00 93.12 103 ALA A C 1
ATOM 737 O O . ALA A 1 103 ? -5.360 0.803 0.648 1.00 93.12 103 ALA A O 1
ATOM 738 N N . GLY A 1 104 ? -5.037 1.541 -1.445 1.00 91.50 104 GLY A N 1
ATOM 739 C CA . GLY A 1 104 ? -6.165 2.476 -1.445 1.00 91.50 104 GLY A CA 1
ATOM 740 C C . GLY A 1 104 ? -7.509 1.802 -1.138 1.00 91.50 104 GLY A C 1
ATOM 741 O O . GLY A 1 104 ? -8.265 2.286 -0.292 1.00 91.50 104 GLY A O 1
ATOM 742 N N . VAL A 1 105 ? -7.776 0.634 -1.731 1.00 93.88 105 VAL A N 1
ATOM 743 C CA . VAL A 1 105 ? -8.980 -0.169 -1.451 1.00 93.88 105 VAL A CA 1
ATOM 744 C C . VAL A 1 105 ? -9.019 -0.609 0.012 1.00 93.88 105 VAL A C 1
ATOM 746 O O . VAL A 1 105 ? -10.048 -0.453 0.673 1.00 93.88 105 VAL A O 1
ATOM 749 N N . LEU A 1 106 ? -7.900 -1.100 0.552 1.00 92.75 106 LEU A N 1
ATOM 750 C CA . LEU A 1 106 ? -7.801 -1.497 1.958 1.00 92.75 106 LEU A CA 1
ATOM 751 C C . LEU A 1 106 ? -8.008 -0.308 2.905 1.00 92.75 106 LEU A C 1
ATOM 753 O O . LEU A 1 106 ? -8.648 -0.463 3.945 1.00 92.75 106 LEU A O 1
ATOM 757 N N . MET A 1 107 ? -7.542 0.889 2.538 1.00 91.06 107 MET A N 1
ATOM 758 C CA . MET A 1 107 ? -7.778 2.115 3.306 1.00 91.06 107 MET A CA 1
ATOM 759 C C . MET A 1 107 ? -9.264 2.502 3.333 1.00 91.06 107 MET A C 1
ATOM 761 O O . MET A 1 107 ? -9.800 2.837 4.393 1.00 91.06 107 MET A O 1
ATOM 765 N N . VAL A 1 108 ? -9.949 2.419 2.187 1.00 90.75 108 VAL A N 1
ATOM 766 C CA . VAL A 1 108 ? -11.398 2.663 2.088 1.00 90.75 108 VAL A CA 1
ATOM 767 C C . VAL A 1 108 ? -12.179 1.625 2.895 1.00 90.75 108 VAL A C 1
ATOM 769 O O . VAL A 1 108 ? -13.084 1.991 3.647 1.00 90.75 108 VAL A O 1
ATOM 772 N N . ALA A 1 109 ? -11.810 0.347 2.793 1.00 89.00 109 ALA A N 1
ATOM 773 C CA . ALA A 1 109 ? -12.436 -0.736 3.546 1.00 89.00 109 ALA A CA 1
ATOM 774 C C . ALA A 1 109 ? -12.242 -0.562 5.060 1.00 89.00 109 ALA A C 1
ATOM 776 O O . ALA A 1 109 ? -13.202 -0.642 5.824 1.00 89.00 109 ALA A O 1
ATOM 777 N N . ALA A 1 110 ? -11.025 -0.236 5.503 1.00 86.44 110 ALA A N 1
ATOM 778 C CA . ALA A 1 110 ? -10.718 0.014 6.909 1.00 86.44 110 ALA A CA 1
ATOM 779 C C . ALA A 1 110 ? -11.517 1.187 7.492 1.00 86.44 110 ALA A C 1
ATOM 781 O O . ALA A 1 110 ? -11.858 1.165 8.671 1.00 86.44 110 ALA A O 1
ATOM 782 N N . ALA A 1 111 ? -11.824 2.208 6.688 1.00 84.50 111 ALA A N 1
ATOM 783 C CA . ALA A 1 111 ? -12.633 3.343 7.124 1.00 84.50 111 ALA A CA 1
ATOM 784 C C . ALA A 1 111 ? -14.127 3.003 7.290 1.00 84.50 111 ALA A C 1
ATOM 786 O O . ALA A 1 111 ? -14.833 3.749 7.967 1.00 84.50 111 ALA A O 1
ATOM 787 N N . ARG A 1 112 ? -14.599 1.900 6.688 1.00 80.56 112 ARG A N 1
ATOM 788 C CA . ARG A 1 112 ? -16.003 1.449 6.719 1.00 80.56 112 ARG A CA 1
ATOM 789 C C . ARG A 1 112 ? -16.268 0.285 7.684 1.00 80.56 112 ARG A C 1
ATOM 791 O O . ARG A 1 112 ? -17.398 0.156 8.135 1.00 80.56 112 ARG A O 1
ATOM 798 N N . ALA A 1 113 ? -15.255 -0.531 7.984 1.00 76.38 113 ALA A N 1
ATOM 799 C CA . ALA A 1 113 ? -15.299 -1.629 8.963 1.00 76.38 113 ALA A CA 1
ATOM 800 C C . ALA A 1 113 ? -15.147 -1.135 10.402 1.00 76.38 113 ALA A C 1
ATOM 802 O O . ALA A 1 113 ? -15.653 -1.794 11.330 1.00 76.38 113 ALA A O 1
#